Protein AF-A0A9J6GP60-F1 (afdb_monomer_lite)

Secondary structure (DSSP, 8-state):
-----EEEEEESS-TTTBT-EEEESSPPPGGGS-TTT-EEESEEEE-TTS-EEEHHHHHHTEETTEEEPTTT--EEETTTPEEEE--GGGGGGS-BPPP--------------

Structure (mmCIF, N/CA/C/O backbone):
data_AF-A0A9J6GP60-F1
#
_entry.id   AF-A0A9J6GP60-F1
#
loop_
_atom_site.group_PDB
_atom_site.id
_atom_site.type_symbol
_atom_site.label_atom_id
_atom_site.label_alt_id
_atom_site.label_comp_id
_atom_site.label_asym_id
_atom_site.label_entity_id
_atom_site.label_seq_id
_atom_site.pdbx_PDB_ins_code
_atom_site.Cartn_x
_atom_site.Cartn_y
_atom_site.Cartn_z
_atom_site.occupancy
_atom_site.B_iso_or_equiv
_atom_site.auth_seq_id
_atom_site.auth_comp_id
_atom_site.auth_asym_id
_atom_site.auth_atom_id
_atom_site.pdbx_PDB_model_num
ATOM 1 N N . MET A 1 1 ? -20.010 -17.196 23.205 1.00 42.19 1 MET A N 1
ATOM 2 C CA . MET A 1 1 ? -19.354 -17.023 21.891 1.00 42.19 1 MET A CA 1
ATOM 3 C C . MET A 1 1 ? -18.171 -16.097 22.102 1.00 42.19 1 MET A C 1
ATOM 5 O O . MET A 1 1 ? -18.392 -14.974 22.534 1.00 42.19 1 MET A O 1
ATOM 9 N N . SER A 1 2 ? -16.935 -16.571 21.925 1.00 53.59 2 SER A N 1
ATOM 10 C CA . SER A 1 2 ? -15.769 -15.681 22.010 1.00 53.59 2 SER A CA 1
ATOM 11 C C . SER A 1 2 ? -15.900 -14.644 20.899 1.00 53.59 2 SER A C 1
ATOM 13 O O . SER A 1 2 ? -16.073 -15.021 19.741 1.00 53.59 2 SER A O 1
ATOM 15 N N . ALA A 1 3 ? -15.900 -13.355 21.237 1.00 61.28 3 ALA A N 1
ATOM 16 C CA . ALA A 1 3 ? -15.878 -12.319 20.219 1.00 61.28 3 ALA A CA 1
ATOM 17 C C . ALA A 1 3 ? -14.571 -12.492 19.439 1.00 61.28 3 ALA A C 1
ATOM 19 O O . ALA A 1 3 ? -13.496 -12.276 19.999 1.00 61.28 3 ALA A O 1
ATOM 20 N N . SER A 1 4 ? -14.623 -12.878 18.169 1.00 74.75 4 SER A N 1
ATOM 21 C CA . SER A 1 4 ? -13.435 -12.876 17.315 1.00 74.75 4 SER A CA 1
ATOM 22 C C . SER A 1 4 ? -12.876 -11.448 17.248 1.00 74.75 4 SER A C 1
ATOM 24 O O . SER A 1 4 ? -13.630 -10.477 17.250 1.00 74.75 4 SER A O 1
ATOM 26 N N . SER A 1 5 ? -11.556 -11.285 17.321 1.00 83.38 5 SER A N 1
ATOM 27 C CA . SER A 1 5 ? -10.881 -10.011 17.027 1.00 83.38 5 SER A CA 1
ATOM 28 C C . SER A 1 5 ? -9.871 -10.226 15.933 1.00 83.38 5 SER A C 1
ATOM 30 O O . SER A 1 5 ? -9.252 -11.285 15.852 1.00 83.38 5 SER A O 1
ATOM 32 N N . TYR A 1 6 ? -9.665 -9.179 15.154 1.00 89.62 6 TYR A N 1
ATOM 33 C CA . TYR A 1 6 ? -8.656 -9.138 14.116 1.00 89.62 6 TYR A CA 1
ATOM 34 C C . TYR A 1 6 ? -7.503 -8.262 14.587 1.00 89.62 6 TYR A C 1
ATOM 36 O O . TYR A 1 6 ? -7.731 -7.153 15.067 1.00 89.62 6 TYR A O 1
ATOM 44 N N . GLN A 1 7 ? -6.275 -8.759 14.479 1.00 91.81 7 GLN A N 1
ATOM 45 C CA . GLN A 1 7 ? -5.093 -8.044 14.942 1.00 91.81 7 GLN A CA 1
ATOM 46 C C . GLN A 1 7 ? -4.342 -7.449 13.755 1.00 91.81 7 GLN A C 1
ATOM 48 O O . GLN A 1 7 ? -3.922 -8.170 12.853 1.00 91.81 7 GLN A O 1
ATOM 53 N N . TYR A 1 8 ? -4.131 -6.136 13.784 1.00 92.69 8 TYR A N 1
ATOM 54 C CA . TYR A 1 8 ? -3.396 -5.410 12.748 1.00 92.69 8 TYR A CA 1
ATOM 55 C C . TYR A 1 8 ? -2.329 -4.517 13.363 1.00 92.69 8 TYR A C 1
ATOM 57 O O . TYR A 1 8 ? -2.388 -4.184 14.542 1.00 92.69 8 TYR A O 1
ATOM 65 N N . ARG A 1 9 ? -1.354 -4.100 12.557 1.00 94.69 9 ARG A N 1
ATOM 66 C CA . ARG A 1 9 ? -0.392 -3.054 12.916 1.00 94.69 9 ARG A CA 1
ATOM 67 C C . ARG A 1 9 ? -0.519 -1.909 11.925 1.00 94.69 9 ARG A C 1
ATOM 69 O O . ARG A 1 9 ? -0.505 -2.146 10.716 1.00 94.69 9 ARG A O 1
ATOM 76 N N . LEU A 1 10 ? -0.642 -0.693 12.444 1.00 92.88 10 LEU A N 1
ATOM 77 C CA . LEU A 1 10 ? -0.751 0.519 11.638 1.00 92.88 10 LEU A CA 1
ATOM 78 C C . LEU A 1 10 ? 0.624 1.170 11.437 1.00 92.88 10 LEU A C 1
ATOM 80 O O . LEU A 1 10 ? 1.521 1.005 12.266 1.00 92.88 10 LEU A O 1
ATOM 84 N N . LEU A 1 11 ? 0.788 1.923 10.349 1.00 93.50 11 LEU A N 1
ATOM 85 C CA . LEU A 1 11 ? 1.982 2.735 10.095 1.00 93.50 11 LEU A CA 1
ATOM 86 C C . LEU A 1 11 ? 1.612 4.053 9.407 1.00 93.50 11 LEU A C 1
ATOM 88 O O . LEU A 1 11 ? 0.868 4.038 8.437 1.00 93.50 11 LEU A O 1
ATOM 92 N N . GLY A 1 12 ? 2.154 5.176 9.870 1.00 91.06 12 GLY A N 1
ATOM 93 C CA . GLY A 1 12 ? 2.001 6.509 9.272 1.00 91.06 12 GLY A CA 1
ATOM 94 C C . GLY A 1 12 ? 0.853 7.344 9.847 1.00 91.06 12 GLY A C 1
ATOM 95 O O . GLY A 1 12 ? 0.885 8.558 9.746 1.00 91.06 12 GLY A O 1
ATOM 96 N N . PHE A 1 13 ? -0.125 6.732 10.520 1.00 89.06 13 PHE A N 1
ATOM 97 C CA . PHE A 1 13 ? -1.299 7.459 11.022 1.00 89.06 13 PHE A CA 1
ATOM 98 C C . PHE A 1 13 ? -1.010 8.338 12.245 1.00 89.06 13 PHE A C 1
ATOM 100 O O . PHE A 1 13 ? -1.498 9.460 12.321 1.00 89.06 13 PHE A O 1
ATOM 107 N N . SER A 1 14 ? -0.239 7.831 13.209 1.00 88.19 14 SER A N 1
ATOM 108 C CA . SER A 1 14 ? 0.278 8.615 14.334 1.00 88.19 14 SER A CA 1
ATOM 109 C C . SER A 1 14 ? 1.491 7.904 14.952 1.00 88.19 14 SER A C 1
ATOM 111 O O . SER A 1 14 ? 1.549 6.667 14.915 1.00 88.19 14 SER A O 1
ATOM 113 N N . PRO A 1 15 ? 2.464 8.629 15.530 1.00 88.25 15 PRO A N 1
ATOM 114 C CA . PRO A 1 15 ? 3.615 8.021 16.203 1.00 88.25 15 PRO A CA 1
ATOM 115 C C . PRO A 1 15 ? 3.232 7.018 17.300 1.00 88.25 15 PRO A C 1
ATOM 117 O O . PRO A 1 15 ? 3.896 5.997 17.465 1.00 88.25 15 PRO A O 1
ATOM 120 N N . GLU A 1 16 ? 2.136 7.270 18.013 1.00 87.31 16 GLU A N 1
ATOM 121 C CA . GLU A 1 16 ? 1.658 6.458 19.136 1.00 87.31 16 GLU A CA 1
ATOM 122 C C . GLU A 1 16 ? 1.077 5.118 18.673 1.00 87.31 16 GLU A C 1
ATOM 124 O O . GLU A 1 16 ? 1.160 4.127 19.399 1.00 87.31 16 GLU A O 1
ATOM 129 N N . LEU A 1 17 ? 0.492 5.079 17.471 1.00 84.62 17 LEU A N 1
ATOM 130 C CA . LEU A 1 17 ? -0.118 3.882 16.888 1.00 84.62 17 LEU A CA 1
ATOM 131 C C . LEU A 1 17 ? 0.841 3.089 15.997 1.00 84.62 17 LEU A C 1
ATOM 133 O O . LEU A 1 17 ? 0.592 1.912 15.724 1.00 84.62 17 LEU A O 1
ATOM 137 N N . ASN A 1 18 ? 1.935 3.704 15.547 1.00 89.75 18 ASN A N 1
ATOM 138 C CA . ASN A 1 18 ? 2.896 3.068 14.657 1.00 89.75 18 ASN A CA 1
ATOM 139 C C . ASN A 1 18 ? 3.428 1.756 15.250 1.00 89.75 18 ASN A C 1
ATOM 141 O O . ASN A 1 18 ? 3.934 1.715 16.370 1.00 89.75 18 ASN A O 1
ATOM 145 N N . TRP A 1 19 ? 3.315 0.676 14.472 1.00 84.94 19 TRP A N 1
ATOM 146 C CA . TRP A 1 19 ? 3.753 -0.686 14.809 1.00 84.94 19 TRP A CA 1
ATOM 147 C C . TRP A 1 19 ? 3.062 -1.332 16.012 1.00 84.94 19 TRP A C 1
ATOM 149 O O . TRP A 1 19 ? 3.328 -2.504 16.302 1.00 84.94 19 TRP A O 1
ATOM 159 N N . ARG A 1 20 ? 2.142 -0.633 16.683 1.00 86.12 20 ARG A N 1
ATOM 160 C CA . ARG A 1 20 ? 1.393 -1.205 17.797 1.00 86.12 20 ARG A CA 1
ATOM 161 C C . ARG A 1 20 ? 0.300 -2.137 17.276 1.00 86.12 20 ARG A C 1
ATOM 163 O O . ARG A 1 20 ? -0.391 -1.794 16.313 1.00 86.12 20 ARG A O 1
ATOM 170 N N . PRO A 1 21 ? 0.141 -3.326 17.879 1.00 87.94 21 PRO A N 1
ATOM 171 C CA . PRO A 1 21 ? -0.968 -4.199 17.549 1.00 87.94 21 PRO A CA 1
ATOM 172 C C . PRO A 1 21 ? -2.285 -3.561 18.001 1.00 87.94 21 PRO A C 1
ATOM 174 O O . PRO A 1 21 ? -2.425 -3.144 19.148 1.00 87.94 21 PRO A O 1
ATOM 177 N N . LEU A 1 22 ? -3.256 -3.517 17.097 1.00 87.62 22 LEU A N 1
ATOM 178 C CA . LEU A 1 22 ? -4.613 -3.050 17.335 1.00 87.62 22 LEU A CA 1
ATOM 179 C C . LEU A 1 22 ? -5.583 -4.201 17.106 1.00 87.62 22 LEU A C 1
ATOM 181 O O . LEU A 1 22 ? -5.550 -4.849 16.059 1.00 87.62 22 LEU A O 1
ATOM 185 N N . SER A 1 23 ? -6.437 -4.440 18.099 1.00 90.00 23 SER A N 1
ATOM 186 C CA . SER A 1 23 ? -7.517 -5.420 18.015 1.00 90.00 23 SER A CA 1
ATOM 187 C C . SER A 1 23 ? -8.770 -4.738 17.494 1.00 90.00 23 SER A C 1
ATOM 189 O O . SER A 1 23 ? -9.312 -3.851 18.151 1.00 90.00 23 SER A O 1
ATOM 191 N N . LEU A 1 24 ? -9.234 -5.154 16.325 1.00 87.75 24 LEU A N 1
ATOM 192 C CA . LEU A 1 24 ? -10.437 -4.634 15.692 1.00 87.75 24 LEU A CA 1
ATOM 193 C C . LEU A 1 24 ? -11.596 -5.613 15.853 1.00 87.75 24 LEU A C 1
ATOM 195 O O . LEU A 1 24 ? -11.401 -6.832 15.889 1.00 87.75 24 LEU A O 1
ATOM 199 N N . VAL A 1 25 ? -12.804 -5.061 15.947 1.00 88.44 25 VAL A N 1
ATOM 200 C CA . VAL A 1 25 ? -14.058 -5.830 15.992 1.00 88.44 25 VAL A CA 1
ATOM 201 C C . VAL A 1 25 ? -14.373 -6.431 14.619 1.00 88.44 25 VAL A C 1
ATOM 203 O O . VAL A 1 25 ? -14.846 -7.560 14.536 1.00 88.44 25 VAL A O 1
ATOM 206 N N . SER A 1 26 ? -14.032 -5.706 13.554 1.00 87.50 26 SER A N 1
ATOM 207 C CA . SER A 1 26 ? -14.237 -6.109 12.160 1.00 87.50 26 SER A CA 1
ATOM 208 C C . SER A 1 26 ? -12.905 -6.165 11.410 1.00 87.50 26 SER A C 1
ATOM 210 O O . SER A 1 26 ? -11.978 -5.427 11.765 1.00 87.50 26 SER A O 1
ATOM 212 N N . PRO A 1 27 ? -12.779 -7.014 10.374 1.00 90.00 27 PRO A N 1
ATOM 213 C CA . PRO A 1 27 ? -11.545 -7.111 9.614 1.00 90.00 27 PRO A CA 1
ATOM 214 C C . PRO A 1 27 ? -11.298 -5.841 8.796 1.00 90.00 27 PRO A C 1
ATOM 216 O O . PRO A 1 27 ? -12.229 -5.196 8.310 1.00 90.00 27 PRO A O 1
ATOM 219 N N . MET A 1 28 ? -10.025 -5.507 8.597 1.00 89.81 28 MET A N 1
ATOM 220 C CA . MET A 1 28 ? -9.630 -4.474 7.643 1.00 89.81 28 MET A CA 1
ATOM 221 C C . MET A 1 28 ? -9.897 -4.949 6.209 1.00 89.81 28 MET A C 1
ATOM 223 O O . MET A 1 28 ? -9.628 -6.113 5.900 1.00 89.81 28 MET A O 1
ATOM 227 N N . PRO A 1 29 ? -10.361 -4.062 5.308 1.00 88.69 29 PRO A N 1
ATOM 228 C CA . PRO A 1 29 ? -10.455 -4.390 3.893 1.00 88.69 29 PRO A CA 1
ATOM 229 C C . PRO A 1 29 ? -9.084 -4.829 3.347 1.00 88.69 29 PRO A C 1
ATOM 231 O O . PRO A 1 29 ? -8.096 -4.143 3.624 1.00 88.69 29 PRO A O 1
ATOM 234 N N . PRO A 1 30 ? -8.996 -5.900 2.534 1.00 88.44 30 PRO A N 1
ATOM 235 C CA . PRO A 1 30 ? -7.733 -6.341 1.932 1.00 88.44 30 PRO A CA 1
ATOM 236 C C . PRO A 1 30 ? -6.993 -5.225 1.182 1.00 88.44 30 PRO A C 1
ATOM 238 O O . PRO A 1 30 ? -5.782 -5.098 1.307 1.00 88.44 30 PRO A O 1
ATOM 241 N N . ALA A 1 31 ? -7.734 -4.320 0.531 1.00 88.00 31 ALA A N 1
ATOM 242 C CA . ALA A 1 31 ? -7.212 -3.125 -0.143 1.00 88.00 31 ALA A CA 1
ATOM 243 C C . ALA A 1 31 ? -6.583 -2.064 0.795 1.00 88.00 31 ALA A C 1
ATOM 245 O O . ALA A 1 31 ? -6.286 -0.949 0.376 1.00 88.00 31 ALA A O 1
ATOM 246 N N . ARG A 1 32 ? -6.421 -2.362 2.087 1.00 91.44 32 ARG A N 1
ATOM 247 C CA . ARG A 1 32 ? -5.744 -1.515 3.081 1.00 91.44 32 ARG A CA 1
ATOM 248 C C . ARG A 1 32 ? -4.544 -2.205 3.717 1.00 91.44 32 ARG A C 1
ATOM 250 O O . ARG A 1 32 ? -3.880 -1.589 4.544 1.00 91.44 32 ARG A O 1
ATOM 257 N N . ILE A 1 33 ? -4.294 -3.466 3.376 1.00 94.62 33 ILE A N 1
ATOM 258 C CA . ILE A 1 33 ? -3.299 -4.311 4.023 1.00 94.62 33 ILE A CA 1
ATOM 259 C C . ILE A 1 33 ? -2.193 -4.606 3.015 1.00 94.62 33 ILE A C 1
ATOM 261 O O . ILE A 1 33 ? -2.455 -5.120 1.934 1.00 94.62 33 ILE A O 1
ATOM 265 N N . CYS A 1 34 ? -0.950 -4.307 3.384 1.00 97.25 34 CYS A N 1
ATOM 266 C CA . CYS A 1 34 ? 0.224 -4.679 2.607 1.00 97.25 34 CYS A CA 1
ATOM 267 C C . CYS A 1 34 ? 0.241 -6.193 2.381 1.00 97.25 34 CYS A C 1
ATOM 269 O O . CYS A 1 34 ? 0.324 -6.958 3.346 1.00 97.25 34 CYS A O 1
ATOM 271 N N . SER A 1 35 ? 0.234 -6.609 1.116 1.00 96.81 35 SER A N 1
ATOM 272 C CA . SER A 1 35 ? 0.182 -8.012 0.700 1.00 96.81 35 SER A CA 1
ATOM 273 C C . SER A 1 35 ? 1.417 -8.814 1.136 1.00 96.81 35 SER A C 1
ATOM 275 O O . SER A 1 35 ? 1.357 -10.034 1.208 1.00 96.81 35 SER A O 1
ATOM 277 N N . VAL A 1 36 ? 2.526 -8.139 1.471 1.00 96.75 36 VAL A N 1
ATOM 278 C CA . VAL A 1 36 ? 3.788 -8.780 1.883 1.00 96.75 36 VAL A CA 1
ATOM 279 C C . VAL A 1 36 ? 3.914 -8.916 3.398 1.00 96.75 36 VAL A C 1
ATOM 281 O O . VAL A 1 36 ? 4.297 -9.968 3.896 1.00 96.75 36 VAL A O 1
ATOM 284 N N . CYS A 1 37 ? 3.644 -7.848 4.155 1.00 95.56 37 CYS A N 1
ATOM 285 C CA . CYS A 1 37 ? 3.949 -7.811 5.593 1.00 95.56 37 CYS A CA 1
ATOM 286 C C . CYS A 1 37 ? 2.722 -7.673 6.502 1.00 95.56 37 CYS A C 1
ATOM 288 O O . CYS A 1 37 ? 2.873 -7.648 7.725 1.00 95.56 37 CYS A O 1
ATOM 290 N N . GLY A 1 38 ? 1.520 -7.541 5.936 1.00 94.81 38 GLY A N 1
ATOM 291 C CA . GLY A 1 38 ? 0.275 -7.422 6.697 1.00 94.81 38 GLY A CA 1
ATOM 292 C C . GLY A 1 38 ? 0.089 -6.089 7.432 1.00 94.81 38 GLY A C 1
ATOM 293 O O . GLY A 1 38 ? -0.885 -5.928 8.167 1.00 94.81 38 GLY A O 1
ATOM 294 N N . LEU A 1 39 ? 1.003 -5.124 7.267 1.00 95.31 39 LEU A N 1
ATOM 295 C CA . LEU A 1 39 ? 0.819 -3.775 7.804 1.00 95.31 39 LEU A CA 1
ATOM 296 C C . LEU A 1 39 ? -0.350 -3.083 7.119 1.00 95.31 39 LEU A C 1
ATOM 298 O O . LEU A 1 39 ? -0.555 -3.245 5.921 1.00 95.31 39 LEU A O 1
ATOM 302 N N . VAL A 1 40 ? -1.037 -2.232 7.866 1.00 94.88 40 VAL A N 1
ATOM 303 C CA . VAL A 1 40 ? -1.994 -1.270 7.327 1.00 94.88 40 VAL A CA 1
ATOM 304 C C . VAL A 1 40 ? -1.299 0.090 7.301 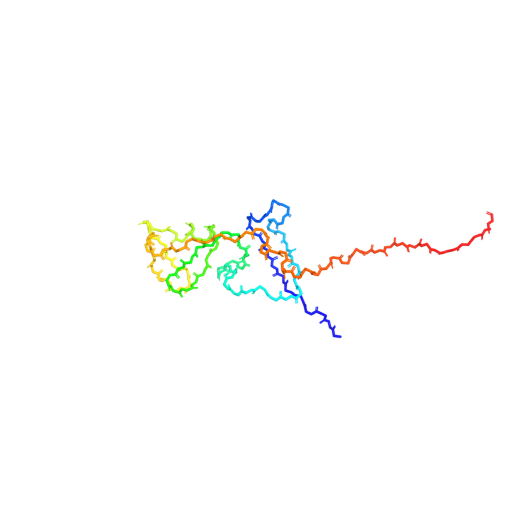1.00 94.88 40 VAL A C 1
ATOM 306 O O . VAL A 1 40 ? -1.246 0.771 8.331 1.00 94.88 40 VAL A O 1
ATOM 309 N N . PRO A 1 41 ? -0.681 0.483 6.178 1.00 95.12 41 PRO A N 1
ATOM 310 C CA . PRO A 1 41 ? -0.002 1.763 6.090 1.00 95.12 41 PRO A CA 1
ATOM 311 C C . PRO A 1 41 ? -0.994 2.889 5.768 1.00 95.12 41 PRO A C 1
ATOM 313 O O . PRO A 1 41 ? -2.050 2.677 5.166 1.00 95.12 41 PRO A O 1
ATOM 316 N N . GLN A 1 42 ? -0.633 4.106 6.153 1.00 94.88 42 GLN A N 1
ATOM 317 C CA . GLN A 1 42 ? -1.325 5.319 5.745 1.00 94.88 42 GLN A CA 1
ATOM 318 C C . GLN A 1 42 ? -1.149 5.540 4.244 1.00 94.88 42 GLN A C 1
ATOM 320 O O . GLN A 1 42 ? -2.125 5.811 3.552 1.00 94.88 42 GLN A O 1
ATOM 325 N N . THR A 1 43 ? 0.075 5.352 3.750 1.00 94.88 43 THR A N 1
ATOM 326 C CA . THR A 1 43 ? 0.441 5.506 2.343 1.00 94.88 43 THR A CA 1
ATOM 327 C C . THR A 1 43 ? 0.732 4.148 1.713 1.00 94.88 43 THR A C 1
ATOM 329 O O . THR A 1 43 ? 1.457 3.318 2.265 1.00 94.88 43 THR A O 1
ATOM 332 N N . THR A 1 44 ? 0.146 3.920 0.547 1.00 95.62 44 THR A N 1
ATOM 333 C CA . THR A 1 44 ? 0.124 2.640 -0.164 1.00 95.62 44 THR A CA 1
ATOM 334 C C . THR A 1 44 ? 0.637 2.807 -1.584 1.00 95.62 44 THR A C 1
ATOM 336 O O . THR A 1 44 ? 0.338 3.812 -2.221 1.00 95.62 44 THR A O 1
ATOM 339 N N . CYS A 1 45 ? 1.390 1.816 -2.051 1.00 96.25 45 CYS A N 1
ATOM 340 C CA . CYS A 1 45 ? 1.898 1.671 -3.413 1.00 96.25 45 CYS A CA 1
ATOM 341 C C . CYS A 1 45 ? 1.111 0.522 -4.063 1.00 96.25 45 CYS A C 1
ATOM 343 O O . CYS A 1 45 ? 1.198 -0.617 -3.599 1.00 96.25 45 CYS A O 1
ATOM 345 N N . TYR A 1 46 ? 0.272 0.841 -5.051 1.00 96.62 46 TYR A N 1
ATOM 346 C CA . TYR A 1 46 ? -0.523 -0.123 -5.818 1.00 96.62 46 TYR A CA 1
ATOM 347 C C . TYR A 1 46 ? 0.213 -0.491 -7.099 1.00 96.62 46 TYR A C 1
ATOM 349 O O . TYR A 1 46 ? 0.673 0.394 -7.820 1.00 96.62 46 TYR A O 1
ATOM 357 N N . LEU A 1 47 ? 0.283 -1.792 -7.366 1.00 96.50 47 LEU A N 1
ATOM 358 C CA . LEU A 1 47 ? 0.883 -2.370 -8.565 1.00 96.50 47 LEU A CA 1
ATOM 359 C C . LEU A 1 47 ? -0.209 -2.802 -9.555 1.00 96.50 47 LEU A C 1
ATOM 361 O O . LEU A 1 47 ? -1.356 -3.024 -9.153 1.00 96.50 47 LEU A O 1
ATOM 365 N N . LEU A 1 48 ? 0.142 -2.957 -10.835 1.00 95.00 48 LEU A N 1
ATOM 366 C CA . LEU A 1 48 ? -0.802 -3.339 -11.896 1.00 95.00 48 LEU A CA 1
ATOM 367 C C . LEU A 1 48 ? -1.403 -4.733 -11.695 1.00 95.00 48 LEU A C 1
ATOM 369 O O . 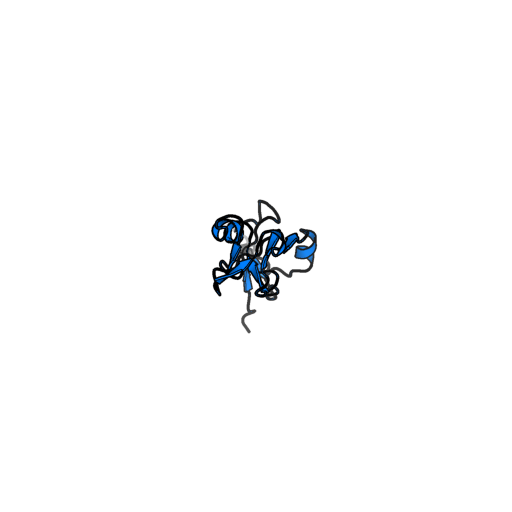LEU A 1 48 ? -2.589 -4.932 -11.958 1.00 95.00 48 LEU A O 1
ATOM 373 N N . CYS A 1 49 ? -0.638 -5.663 -11.124 1.00 95.25 49 CYS A N 1
ATOM 374 C CA . CYS A 1 49 ? -1.130 -6.967 -10.675 1.00 95.25 49 CYS A CA 1
ATOM 375 C C . CYS A 1 49 ? -2.207 -6.904 -9.570 1.00 95.25 49 CYS A C 1
ATOM 377 O O . CYS A 1 49 ? -2.769 -7.929 -9.188 1.00 95.25 49 CYS A O 1
ATOM 379 N N . GLY A 1 50 ? -2.512 -5.718 -9.032 1.00 94.38 50 GLY A N 1
ATOM 380 C CA . GLY A 1 50 ? -3.525 -5.5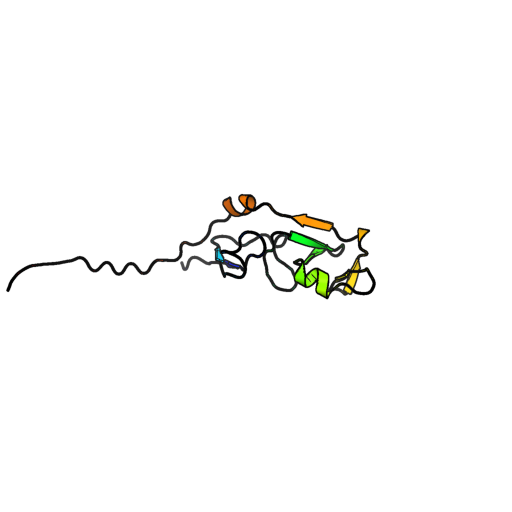07 -7.997 1.00 94.38 50 GLY A CA 1
ATOM 381 C C . GLY A 1 50 ? -3.012 -5.699 -6.569 1.00 94.38 50 GLY A C 1
ATOM 382 O O . GLY A 1 50 ? -3.750 -5.451 -5.612 1.00 94.38 50 GLY A O 1
ATOM 383 N N . HIS A 1 51 ? -1.748 -6.094 -6.400 1.00 96.50 51 HIS A N 1
ATOM 384 C CA . HIS A 1 51 ? -1.108 -6.156 -5.093 1.00 96.50 51 HIS A CA 1
ATOM 385 C C . HIS A 1 51 ? -0.790 -4.758 -4.555 1.00 96.50 51 HIS A C 1
ATOM 387 O O . HIS A 1 51 ? -0.443 -3.830 -5.287 1.00 96.50 51 HIS A O 1
ATOM 393 N N . LEU A 1 52 ? -0.894 -4.624 -3.233 1.00 96.31 52 LEU A N 1
ATOM 394 C CA . LEU A 1 52 ? -0.634 -3.383 -2.517 1.00 96.31 52 LEU A CA 1
ATOM 395 C C . LEU A 1 52 ? 0.540 -3.580 -1.571 1.00 96.31 52 LEU A C 1
ATOM 397 O O . LEU A 1 52 ? 0.562 -4.509 -0.761 1.00 96.31 52 LEU A O 1
ATOM 401 N N . LEU A 1 53 ? 1.488 -2.650 -1.608 1.00 97.44 53 LEU A N 1
ATOM 402 C CA . LEU A 1 53 ? 2.650 -2.630 -0.731 1.00 97.44 53 LEU A CA 1
ATOM 403 C C . LEU A 1 53 ? 2.627 -1.394 0.175 1.00 97.44 53 LEU A C 1
ATOM 405 O O . LEU A 1 53 ? 2.204 -0.306 -0.220 1.00 97.44 53 LEU A O 1
ATOM 409 N N . CYS A 1 54 ? 3.123 -1.541 1.406 1.00 96.50 54 CYS A N 1
ATOM 410 C CA . CYS A 1 54 ? 3.525 -0.375 2.191 1.00 96.50 54 CYS A CA 1
ATOM 411 C C . CYS A 1 54 ? 4.799 0.238 1.600 1.00 96.50 54 CYS A C 1
ATOM 413 O O . CYS A 1 54 ? 5.567 -0.453 0.930 1.00 96.50 54 CYS A O 1
ATOM 415 N N . GLU A 1 55 ? 5.056 1.509 1.901 1.00 95.19 55 GLU A N 1
ATOM 416 C CA . GLU A 1 55 ? 6.206 2.252 1.368 1.00 95.19 55 GLU A CA 1
ATOM 417 C C . GLU A 1 55 ? 7.539 1.501 1.533 1.00 95.19 55 GLU A C 1
ATOM 419 O O . GLU A 1 55 ? 8.272 1.321 0.564 1.00 95.19 55 GLU A O 1
ATOM 424 N N . ARG A 1 56 ? 7.807 0.951 2.726 1.00 95.31 56 ARG A N 1
ATOM 425 C CA . ARG A 1 56 ? 9.027 0.171 2.997 1.00 95.31 56 ARG A CA 1
ATOM 426 C C . ARG A 1 56 ? 9.142 -1.083 2.123 1.00 95.31 56 ARG A C 1
ATOM 428 O O . ARG A 1 56 ? 10.246 -1.443 1.723 1.00 95.31 56 ARG A O 1
ATOM 435 N N . CYS A 1 57 ? 8.036 -1.786 1.876 1.00 97.12 57 CYS A N 1
ATOM 436 C CA . CYS A 1 57 ? 8.034 -2.964 1.007 1.00 97.12 57 CYS A CA 1
ATOM 437 C C . CYS A 1 57 ? 8.204 -2.554 -0.459 1.00 97.12 57 CYS A C 1
ATOM 439 O O . CYS A 1 57 ? 9.030 -3.142 -1.141 1.00 97.12 57 CYS A O 1
ATOM 441 N N . CYS A 1 58 ? 7.505 -1.508 -0.906 1.00 96.62 58 CYS A N 1
ATOM 442 C CA . CYS A 1 58 ? 7.618 -0.980 -2.266 1.00 96.62 58 CYS A CA 1
ATOM 443 C C . CYS A 1 58 ? 9.063 -0.542 -2.571 1.00 96.62 58 CYS A C 1
ATOM 445 O O . CYS A 1 58 ? 9.631 -0.973 -3.565 1.00 96.62 58 CYS A O 1
ATOM 447 N N . GLN A 1 59 ? 9.717 0.195 -1.664 1.00 95.75 59 GLN A N 1
ATOM 448 C CA . GLN A 1 59 ? 11.125 0.599 -1.808 1.00 95.75 59 GLN A CA 1
ATOM 449 C C . GLN A 1 59 ? 12.094 -0.587 -1.901 1.00 95.75 59 GLN A C 1
ATOM 451 O O . GLN A 1 59 ? 13.051 -0.533 -2.663 1.00 95.75 59 GLN A O 1
ATOM 456 N N . ARG A 1 60 ? 11.856 -1.670 -1.152 1.00 96.75 60 ARG A N 1
ATOM 457 C CA . ARG A 1 60 ? 12.689 -2.886 -1.219 1.00 96.75 60 ARG A CA 1
ATOM 458 C C . ARG A 1 60 ? 12.523 -3.663 -2.521 1.00 96.75 60 ARG A C 1
ATOM 460 O O . ARG A 1 60 ? 13.420 -4.411 -2.884 1.00 96.75 60 ARG A O 1
ATOM 467 N N . CYS A 1 61 ? 11.381 -3.503 -3.176 1.00 96.75 61 CYS A N 1
ATOM 468 C CA . CYS A 1 61 ? 11.064 -4.118 -4.458 1.00 96.75 61 CYS A CA 1
ATOM 469 C C . CYS A 1 61 ? 11.528 -3.277 -5.654 1.00 96.75 61 CYS A C 1
ATOM 471 O O . CYS A 1 61 ? 11.351 -3.705 -6.793 1.00 96.75 61 CYS A O 1
ATOM 473 N N . ARG A 1 62 ? 12.097 -2.087 -5.416 1.00 95.81 62 ARG A N 1
ATOM 474 C CA . ARG A 1 62 ? 12.614 -1.231 -6.483 1.00 95.81 62 ARG A CA 1
ATOM 475 C C . ARG A 1 62 ? 13.951 -1.749 -7.001 1.00 95.81 62 ARG A C 1
ATOM 477 O O . ARG A 1 62 ? 14.893 -1.901 -6.227 1.00 95.81 62 ARG A O 1
ATOM 484 N N . VAL A 1 63 ? 14.026 -1.960 -8.310 1.00 94.12 63 VAL A N 1
ATOM 485 C CA . VAL A 1 63 ? 15.225 -2.362 -9.052 1.00 94.12 63 VAL A CA 1
ATOM 486 C C . VAL A 1 63 ? 15.267 -1.536 -10.335 1.00 94.12 63 VAL A C 1
ATOM 488 O O . VAL A 1 63 ? 14.292 -1.514 -11.079 1.00 94.12 63 VAL A O 1
ATOM 491 N N . ASP A 1 64 ? 16.364 -0.810 -10.561 1.00 92.56 64 ASP A N 1
ATOM 492 C CA . ASP A 1 64 ? 16.627 -0.040 -11.789 1.00 92.56 64 ASP A CA 1
ATOM 493 C C . ASP A 1 64 ? 15.476 0.879 -12.259 1.00 92.56 64 ASP A C 1
ATOM 495 O O . ASP A 1 64 ? 15.208 1.015 -13.449 1.00 92.56 64 ASP A O 1
ATOM 499 N N . GLY A 1 65 ? 14.782 1.530 -11.319 1.00 90.31 65 GLY A N 1
ATOM 500 C CA . GLY A 1 65 ? 13.686 2.467 -11.621 1.00 90.31 65 GLY A CA 1
ATOM 501 C C . GLY A 1 65 ? 12.313 1.818 -11.838 1.00 90.31 65 GLY A C 1
ATOM 502 O O . GLY A 1 65 ? 11.333 2.526 -12.044 1.00 90.31 65 GLY A O 1
ATOM 503 N N . ALA A 1 66 ? 12.208 0.495 -11.724 1.00 95.38 66 ALA A N 1
ATOM 504 C CA . ALA A 1 66 ? 10.940 -0.228 -11.711 1.00 95.38 66 ALA A CA 1
ATOM 505 C C . ALA A 1 66 ? 10.690 -0.872 -10.341 1.00 95.38 66 ALA A C 1
ATOM 507 O O . ALA A 1 66 ? 11.614 -1.098 -9.560 1.00 95.38 66 ALA A O 1
ATOM 508 N N . VAL A 1 67 ? 9.434 -1.174 -10.032 1.00 97.31 67 VAL A N 1
ATOM 509 C CA . VAL A 1 67 ? 9.032 -2.012 -8.901 1.00 97.31 67 VAL A CA 1
ATOM 510 C C . VAL A 1 67 ? 8.704 -3.401 -9.430 1.00 97.31 67 VAL A C 1
ATOM 512 O O . VAL A 1 67 ? 7.810 -3.552 -10.257 1.00 97.31 67 VAL A O 1
ATOM 515 N N . VAL A 1 68 ? 9.392 -4.420 -8.919 1.00 97.50 68 VAL A N 1
ATOM 516 C CA . VAL A 1 68 ? 9.066 -5.822 -9.208 1.00 97.50 68 VAL A CA 1
ATOM 517 C C . VAL A 1 68 ? 8.194 -6.359 -8.082 1.00 97.50 68 VAL A C 1
ATOM 519 O O . VAL A 1 68 ? 8.613 -6.403 -6.921 1.00 97.50 68 VAL A O 1
ATOM 522 N N . CYS A 1 69 ? 6.970 -6.766 -8.406 1.00 97.00 69 CYS A N 1
ATOM 523 C CA . CYS A 1 69 ? 6.059 -7.345 -7.436 1.00 97.00 69 CYS A CA 1
ATOM 524 C C . CYS A 1 69 ? 6.678 -8.616 -6.829 1.00 97.00 69 CYS A C 1
ATOM 526 O O . CYS A 1 69 ? 7.014 -9.553 -7.552 1.00 97.00 69 CYS A O 1
ATOM 528 N N . PRO A 1 70 ? 6.802 -8.715 -5.498 1.00 96.75 70 PRO A N 1
ATOM 529 C CA . PRO A 1 70 ? 7.458 -9.859 -4.870 1.00 96.75 70 PRO A CA 1
ATOM 530 C C . PRO A 1 70 ? 6.578 -11.117 -4.823 1.00 96.75 70 PRO A C 1
ATOM 532 O O . PRO A 1 70 ? 7.032 -12.147 -4.332 1.00 96.75 70 PRO A O 1
ATOM 535 N N . LEU A 1 71 ? 5.315 -11.030 -5.255 1.00 96.62 71 LEU A N 1
ATOM 536 C CA . LEU A 1 71 ? 4.342 -12.124 -5.175 1.00 96.62 71 LEU A CA 1
ATOM 537 C C . LEU A 1 71 ? 4.181 -12.863 -6.507 1.00 96.62 71 LEU A C 1
ATOM 539 O O . LEU A 1 71 ? 4.033 -14.082 -6.505 1.00 96.62 71 LEU A O 1
ATOM 543 N N . ASP A 1 72 ? 4.241 -12.145 -7.627 1.00 97.19 72 ASP A N 1
ATOM 544 C CA . ASP A 1 72 ? 4.029 -12.685 -8.978 1.00 97.19 72 ASP A CA 1
ATOM 545 C C . ASP A 1 72 ? 5.090 -12.232 -9.997 1.00 97.19 72 ASP A C 1
ATOM 547 O O . ASP A 1 72 ? 5.052 -12.663 -11.145 1.00 97.19 72 ASP A O 1
ATOM 551 N N . SER A 1 73 ? 6.084 -11.441 -9.574 1.00 96.38 73 SER A N 1
ATOM 552 C CA . SER A 1 73 ? 7.154 -10.896 -10.426 1.00 96.38 73 SER A CA 1
ATOM 553 C C . SER A 1 73 ? 6.679 -9.949 -11.532 1.00 96.38 73 SER A C 1
ATOM 555 O O . SER A 1 73 ? 7.450 -9.665 -12.448 1.00 96.38 73 SER A O 1
ATOM 557 N N . ASP A 1 74 ? 5.450 -9.429 -11.441 1.00 96.81 74 ASP A N 1
ATOM 558 C CA . ASP A 1 74 ? 4.972 -8.390 -12.352 1.00 96.81 74 ASP A CA 1
ATOM 559 C C . ASP A 1 74 ? 5.806 -7.109 -12.199 1.00 96.81 74 ASP A C 1
ATOM 561 O O . ASP A 1 74 ? 6.161 -6.713 -11.083 1.00 96.81 74 ASP A O 1
ATOM 565 N N . VAL A 1 75 ? 6.149 -6.470 -13.317 1.00 96.94 75 VAL A N 1
ATOM 566 C CA . VAL A 1 75 ? 7.058 -5.316 -13.345 1.00 96.94 75 VAL A CA 1
ATOM 567 C C . VAL A 1 75 ? 6.247 -4.055 -13.599 1.00 96.94 75 VAL A C 1
ATOM 569 O O . VAL A 1 75 ? 5.588 -3.932 -14.624 1.00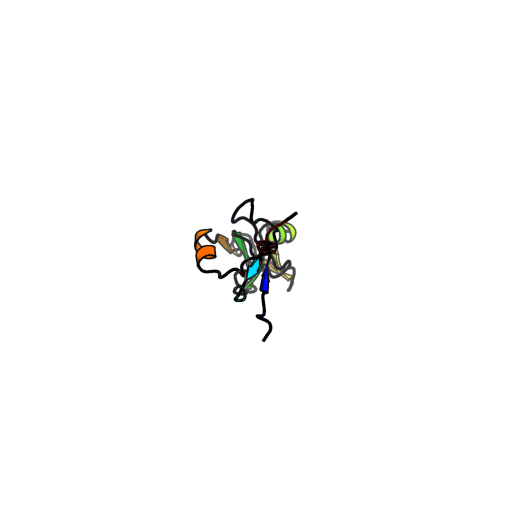 96.94 75 VAL A O 1
ATOM 572 N N . CYS A 1 76 ? 6.323 -3.104 -12.674 1.00 95.94 76 CYS A N 1
ATOM 573 C CA . CYS A 1 76 ? 5.680 -1.799 -12.782 1.00 95.94 76 CYS A CA 1
ATOM 574 C C . CYS A 1 76 ? 6.753 -0.714 -12.905 1.00 95.94 76 CYS A C 1
ATOM 576 O O . CYS A 1 76 ? 7.618 -0.603 -12.034 1.00 95.94 76 CYS A O 1
ATOM 578 N N . THR A 1 77 ? 6.708 0.104 -13.952 1.00 95.56 77 THR A N 1
ATOM 579 C CA . THR A 1 77 ? 7.508 1.336 -14.021 1.00 95.56 77 THR A CA 1
ATOM 580 C C . THR A 1 77 ? 6.985 2.373 -13.024 1.00 95.56 77 THR A C 1
ATOM 582 O O . THR A 1 77 ? 5.939 2.182 -12.405 1.00 95.56 77 THR A O 1
ATOM 585 N N . ASP A 1 78 ? 7.694 3.488 -12.846 1.00 91.50 78 ASP A N 1
ATOM 586 C CA . ASP A 1 78 ? 7.219 4.560 -11.962 1.00 91.50 78 ASP A CA 1
ATOM 587 C C . ASP A 1 78 ? 5.847 5.122 -12.366 1.00 91.50 78 ASP A C 1
ATOM 589 O O . ASP A 1 78 ? 5.061 5.468 -11.484 1.00 91.50 78 ASP A O 1
ATOM 593 N N . ASP A 1 79 ? 5.532 5.138 -13.664 1.00 93.25 79 ASP A N 1
ATOM 594 C CA . ASP A 1 79 ? 4.233 5.587 -14.178 1.00 93.25 79 ASP A CA 1
ATOM 595 C C . ASP A 1 79 ? 3.108 4.567 -13.921 1.00 93.25 79 ASP A C 1
ATOM 597 O O . ASP A 1 79 ? 1.935 4.935 -13.825 1.00 93.25 79 ASP A O 1
ATOM 601 N N . ASP A 1 80 ? 3.458 3.289 -13.754 1.00 95.00 80 ASP A N 1
ATOM 602 C CA . ASP A 1 80 ? 2.513 2.203 -13.475 1.00 95.00 80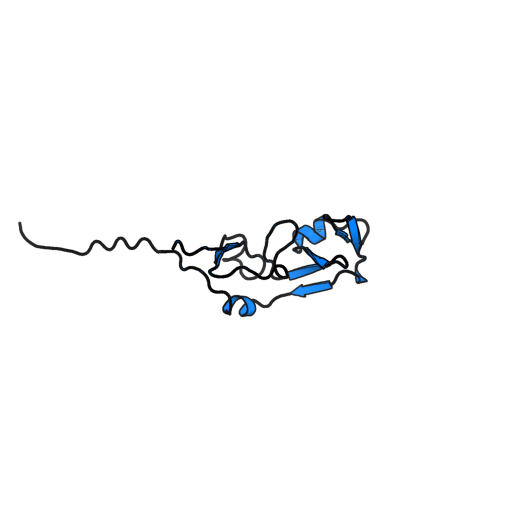 ASP A CA 1
ATOM 603 C C . ASP A 1 80 ? 2.149 2.105 -11.982 1.00 95.00 80 ASP A C 1
ATOM 605 O O . ASP A 1 80 ? 1.140 1.496 -11.610 1.00 95.00 80 ASP A O 1
ATOM 609 N N . VAL A 1 81 ? 2.971 2.689 -11.103 1.00 94.94 81 VAL A N 1
ATOM 610 C CA . VAL A 1 81 ? 2.780 2.631 -9.650 1.00 94.94 81 VAL A CA 1
ATOM 611 C C . VAL A 1 81 ? 1.868 3.759 -9.184 1.00 94.94 81 VAL A C 1
ATOM 613 O O . VAL A 1 81 ? 2.220 4.938 -9.206 1.00 94.94 81 VAL A O 1
ATOM 616 N N . LEU A 1 82 ? 0.715 3.396 -8.622 1.00 95.94 82 LEU A N 1
ATOM 617 C CA . LEU A 1 82 ? -0.194 4.371 -8.029 1.00 95.94 82 LEU A CA 1
ATOM 618 C C . LEU A 1 82 ? 0.039 4.508 -6.522 1.00 95.94 82 LEU A C 1
ATOM 620 O O . LEU A 1 82 ? -0.164 3.567 -5.752 1.00 95.94 82 LEU A O 1
ATOM 624 N N . TRP A 1 83 ? 0.362 5.721 -6.078 1.00 95.38 83 TRP A N 1
ATOM 625 C CA . TRP A 1 83 ? 0.437 6.057 -4.659 1.00 95.38 83 TRP A CA 1
ATOM 626 C C . TRP A 1 83 ? -0.902 6.582 -4.137 1.00 95.38 83 TRP A C 1
ATOM 628 O O . TRP A 1 83 ? -1.498 7.487 -4.722 1.00 95.38 83 TRP A O 1
ATOM 638 N N . ARG A 1 84 ? -1.379 6.050 -3.005 1.00 94.00 84 ARG A N 1
ATOM 639 C CA . ARG A 1 84 ? -2.526 6.624 -2.279 1.00 94.00 84 ARG A CA 1
ATOM 640 C C . ARG A 1 84 ? -2.262 6.740 -0.794 1.00 94.00 84 ARG A C 1
ATOM 642 O O . ARG A 1 84 ? -1.788 5.788 -0.173 1.00 94.00 84 ARG A O 1
ATOM 649 N N . SER A 1 85 ? -2.698 7.860 -0.232 1.00 92.62 85 SER A N 1
ATOM 650 C CA . SER A 1 85 ? -2.691 8.115 1.203 1.00 92.62 85 SER A CA 1
ATOM 651 C C . SER A 1 85 ? -4.107 8.089 1.756 1.00 92.62 85 SER A C 1
ATOM 653 O O . SER A 1 85 ? -5.035 8.649 1.171 1.00 92.62 85 SER A O 1
ATOM 655 N N . PHE A 1 86 ? -4.273 7.450 2.905 1.00 86.50 86 PHE A N 1
ATOM 656 C CA . PHE A 1 86 ? -5.530 7.401 3.623 1.00 86.50 86 PHE A CA 1
ATOM 657 C C . PHE A 1 86 ? -5.480 8.346 4.823 1.00 86.50 86 PHE A C 1
ATOM 659 O O . PHE A 1 86 ? -4.622 8.181 5.690 1.00 86.50 86 PHE A O 1
ATOM 666 N N . PRO A 1 87 ? -6.398 9.316 4.910 1.00 85.50 87 PRO A N 1
ATOM 667 C CA . PRO A 1 87 ? -6.382 10.300 5.983 1.00 85.50 87 PRO A CA 1
ATOM 668 C C . PRO A 1 87 ? -6.698 9.629 7.332 1.00 85.50 87 PRO A C 1
ATOM 670 O O . PRO A 1 87 ? -7.379 8.595 7.366 1.00 85.50 87 PRO A O 1
ATOM 673 N N . VAL A 1 88 ? -6.182 10.179 8.436 1.00 83.06 88 VAL A N 1
ATOM 674 C CA . VAL A 1 88 ? -6.304 9.601 9.794 1.00 83.06 88 VAL A CA 1
ATOM 675 C C . VAL A 1 88 ? -7.764 9.456 10.209 1.00 83.06 88 VAL A C 1
ATOM 677 O O . VAL A 1 88 ? -8.148 8.470 10.833 1.00 83.06 88 VAL A O 1
ATOM 680 N N . GLU A 1 89 ? -8.606 10.371 9.749 1.00 83.31 89 GLU A N 1
ATOM 681 C CA . GLU A 1 89 ? -10.055 10.386 9.899 1.00 83.31 89 GLU A CA 1
ATOM 682 C C . GLU A 1 89 ? -10.699 9.106 9.354 1.00 83.31 89 GLU A C 1
ATOM 684 O O . GLU A 1 89 ? -11.747 8.685 9.841 1.00 83.31 89 GLU A O 1
ATOM 689 N N . SER A 1 90 ? -10.058 8.415 8.403 1.00 79.19 90 SER A N 1
ATOM 690 C CA . SER A 1 90 ? -10.520 7.108 7.915 1.00 79.19 90 SER A CA 1
ATOM 691 C C . SER A 1 90 ? -10.521 6.039 9.008 1.00 79.19 90 SER A C 1
ATOM 693 O O . SER A 1 90 ? -11.272 5.071 8.904 1.00 79.19 90 SER A O 1
ATOM 695 N N . LEU A 1 91 ? -9.690 6.189 10.047 1.00 79.69 91 LEU A N 1
ATOM 696 C CA . LEU A 1 91 ? -9.644 5.264 11.177 1.00 79.69 91 LEU A CA 1
ATOM 697 C C . LEU A 1 91 ? -10.826 5.448 12.136 1.00 79.69 91 LEU A C 1
ATOM 699 O O . LEU A 1 91 ? -11.145 4.521 12.868 1.00 79.69 91 LEU A O 1
ATOM 703 N N . THR A 1 92 ? -11.518 6.593 12.118 1.00 72.75 92 THR A N 1
ATOM 704 C CA . THR A 1 92 ? -12.647 6.867 13.038 1.00 72.75 92 THR A CA 1
ATOM 705 C C . THR A 1 92 ? -13.816 5.901 12.859 1.00 72.75 92 THR A C 1
ATOM 707 O O . THR A 1 92 ? -14.577 5.657 13.790 1.00 72.75 92 THR A O 1
ATOM 710 N N . ARG A 1 93 ? -13.945 5.315 11.664 1.00 75.56 93 ARG A N 1
ATOM 711 C CA . ARG A 1 93 ? -14.973 4.319 11.338 1.00 75.56 93 ARG A CA 1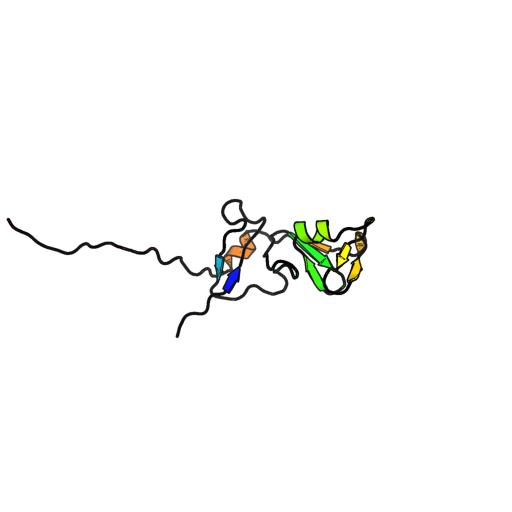
ATOM 712 C C . ARG A 1 93 ? -14.594 2.907 11.785 1.00 75.56 93 ARG A C 1
ATOM 714 O O . ARG A 1 93 ? -15.409 1.994 11.676 1.00 75.56 93 ARG A O 1
ATOM 721 N N . ILE A 1 94 ? -13.362 2.710 12.251 1.00 80.25 94 ILE A N 1
ATOM 722 C CA . ILE A 1 94 ? -12.856 1.411 12.671 1.00 80.25 94 ILE A CA 1
ATOM 723 C C . ILE A 1 94 ? -13.191 1.200 14.146 1.00 80.25 94 ILE A C 1
ATOM 725 O O . ILE A 1 94 ? -12.708 1.909 15.026 1.00 80.25 94 ILE A O 1
ATOM 729 N N . GLN A 1 95 ? -13.985 0.169 14.422 1.00 80.69 95 GLN A N 1
ATOM 730 C CA . GLN A 1 95 ? -14.268 -0.254 15.787 1.00 80.69 95 GLN A CA 1
ATOM 731 C C . GLN A 1 95 ? -13.079 -1.033 16.354 1.00 80.69 95 GLN A C 1
ATOM 733 O O . GLN A 1 95 ? -12.756 -2.135 15.898 1.00 80.69 95 GLN A O 1
ATOM 738 N N . VAL A 1 96 ? -12.441 -0.462 17.373 1.00 81.25 96 VAL A N 1
ATOM 739 C CA . VAL A 1 96 ? -11.408 -1.126 18.172 1.00 81.25 96 VAL A CA 1
ATOM 740 C C . VAL A 1 96 ? -12.058 -1.876 19.330 1.00 81.25 96 VAL A C 1
ATOM 742 O O . VAL A 1 96 ? -13.014 -1.393 19.938 1.00 81.25 96 VAL A O 1
ATOM 745 N N . LYS A 1 97 ? -11.537 -3.052 19.675 1.00 78.75 97 LYS A N 1
ATOM 746 C CA . LYS A 1 97 ? -11.850 -3.650 20.970 1.00 78.75 97 LYS A CA 1
ATOM 747 C C . LYS A 1 97 ? -11.142 -2.837 22.043 1.00 78.75 97 LYS A C 1
ATOM 749 O O . LYS A 1 97 ? -9.922 -2.680 21.988 1.00 78.75 97 LYS A O 1
ATOM 754 N N . GLY A 1 98 ? -11.907 -2.329 23.007 1.00 70.00 98 GLY A N 1
ATOM 755 C CA . GLY A 1 98 ? -11.334 -1.729 24.204 1.00 70.00 98 GLY A CA 1
ATOM 756 C C . GLY A 1 98 ? -10.401 -2.737 24.867 1.00 70.00 98 GLY A C 1
ATOM 757 O O . GLY A 1 98 ? -10.768 -3.900 25.038 1.00 70.00 98 GLY A O 1
ATOM 758 N N . ALA A 1 99 ? -9.186 -2.310 25.206 1.00 57.31 99 ALA A N 1
ATOM 759 C CA . ALA A 1 99 ? -8.373 -3.079 26.131 1.00 57.31 99 ALA A CA 1
ATOM 760 C C . ALA A 1 99 ? -9.161 -3.143 27.443 1.00 57.31 99 ALA A C 1
ATOM 762 O O . ALA A 1 99 ? -9.461 -2.096 28.024 1.00 57.31 99 ALA A O 1
ATOM 763 N N . GLN A 1 100 ? -9.548 -4.346 27.868 1.00 49.31 100 GLN A N 1
ATOM 764 C CA . GLN A 1 100 ? -10.056 -4.564 29.214 1.00 49.31 100 GLN A CA 1
ATOM 765 C C . GLN A 1 100 ? -8.967 -4.026 30.150 1.00 49.31 100 GLN A C 1
ATOM 767 O O . GLN A 1 100 ? -7.872 -4.580 30.211 1.00 49.31 100 GLN A O 1
ATOM 772 N N . LYS A 1 101 ? -9.204 -2.880 30.794 1.00 42.88 101 LYS A N 1
ATOM 773 C CA . LYS A 1 101 ? -8.387 -2.507 31.944 1.00 42.88 101 LYS A CA 1
ATOM 774 C C . LYS A 1 101 ? -8.775 -3.519 33.005 1.00 42.88 101 LYS A C 1
ATOM 776 O O . LYS A 1 101 ? -9.957 -3.581 33.343 1.00 42.88 101 LYS A O 1
ATOM 781 N N . ASP A 1 102 ? -7.826 -4.322 33.468 1.00 39.00 102 ASP A N 1
ATOM 782 C CA . ASP A 1 102 ? -8.009 -5.138 34.662 1.00 39.00 102 ASP A CA 1
ATOM 783 C C . ASP A 1 102 ? -8.324 -4.180 35.814 1.00 39.00 102 ASP A C 1
ATOM 785 O O . ASP A 1 102 ? -7.449 -3.571 36.428 1.00 39.00 102 ASP A O 1
ATOM 789 N N . GLY A 1 103 ? -9.617 -3.941 36.018 1.00 40.62 103 GLY A N 1
ATOM 790 C CA . GLY A 1 103 ? -10.140 -3.190 37.134 1.00 40.62 103 GLY A CA 1
ATOM 791 C C . GLY A 1 103 ? -10.036 -4.075 38.355 1.00 40.62 103 GLY A C 1
ATOM 792 O O . GLY A 1 103 ? -10.981 -4.788 38.667 1.00 40.62 103 GLY A O 1
ATOM 793 N N . ASN A 1 104 ? -8.897 -4.026 39.042 1.00 38.97 104 ASN A N 1
ATOM 794 C CA . ASN A 1 104 ? -8.878 -4.366 40.454 1.00 38.97 104 ASN A CA 1
ATOM 795 C C . ASN A 1 104 ? -9.214 -3.099 41.247 1.00 38.97 104 ASN A C 1
ATOM 797 O O . ASN A 1 104 ? -8.330 -2.388 41.719 1.00 38.97 104 ASN A O 1
ATOM 801 N N . VAL A 1 105 ? -10.504 -2.781 41.318 1.00 45.88 105 VAL A N 1
ATOM 802 C CA . VAL A 1 105 ? -11.057 -2.019 42.438 1.00 45.88 105 VAL A CA 1
ATOM 803 C C . VAL A 1 105 ? -11.662 -3.048 43.379 1.00 45.88 105 VAL A C 1
ATOM 805 O O . VAL A 1 105 ? -12.814 -3.441 43.225 1.00 45.88 105 VAL A O 1
ATOM 808 N N . ASP A 1 106 ? -10.849 -3.525 44.317 1.00 39.16 106 ASP A N 1
ATOM 809 C CA . ASP A 1 106 ? -11.370 -4.151 45.526 1.00 39.16 106 ASP A CA 1
ATOM 810 C C . ASP A 1 106 ? -11.751 -3.019 46.486 1.00 39.16 106 ASP A C 1
ATOM 812 O O . ASP A 1 106 ? -10.938 -2.516 47.257 1.00 39.16 106 ASP A O 1
ATOM 816 N N . GLU A 1 107 ? -12.984 -2.536 46.350 1.00 47.84 107 GLU A N 1
ATOM 817 C CA . GLU A 1 107 ? -13.646 -1.753 47.387 1.00 47.84 107 GLU A CA 1
ATOM 818 C C . GLU A 1 107 ? -14.871 -2.539 47.850 1.00 47.84 107 GLU A C 1
ATOM 820 O O . GLU A 1 107 ? -15.919 -2.504 47.207 1.00 47.84 107 GLU A O 1
ATOM 825 N N . SER A 1 108 ? -14.701 -3.293 48.939 1.00 43.16 108 SER A N 1
ATOM 826 C CA . SER A 1 108 ? -15.713 -3.766 49.902 1.00 43.16 108 SER A CA 1
ATOM 827 C C . SER A 1 108 ? -14.975 -4.645 50.927 1.00 43.16 108 SER A C 1
ATOM 829 O O . SER A 1 108 ? -14.292 -5.573 50.537 1.00 43.16 108 SER A O 1
ATOM 831 N N . MET A 1 109 ? -15.059 -4.512 52.248 1.00 38.19 109 MET A N 1
ATOM 832 C CA . MET A 1 109 ? -15.915 -3.719 53.119 1.00 38.19 109 MET A CA 1
ATOM 833 C C . MET A 1 109 ? -15.473 -4.020 54.574 1.00 38.19 109 MET A C 1
ATOM 835 O O . MET A 1 109 ? -15.154 -5.161 54.895 1.00 38.19 109 MET A O 1
ATOM 839 N N . ASN A 1 110 ? -15.633 -3.033 55.460 1.00 35.00 110 ASN A N 1
ATOM 840 C CA . ASN A 1 110 ? -16.099 -3.183 56.850 1.00 35.00 110 ASN A CA 1
ATOM 841 C C . ASN A 1 110 ? -15.103 -3.319 58.039 1.00 35.00 110 ASN A C 1
ATOM 843 O O . ASN A 1 110 ? -14.425 -4.318 58.229 1.00 35.00 110 ASN A O 1
ATOM 847 N N . THR A 1 111 ? -15.148 -2.261 58.862 1.00 37.03 111 THR A N 1
ATOM 848 C CA . THR A 1 111 ? -15.113 -2.121 60.338 1.00 37.03 111 THR A CA 1
ATOM 849 C C . THR A 1 111 ? -14.393 -3.106 61.289 1.00 37.03 111 THR A C 1
ATOM 851 O O . THR A 1 111 ? -14.574 -4.316 61.266 1.00 37.03 111 THR A O 1
ATOM 854 N N . LEU A 1 112 ? -13.764 -2.456 62.289 1.00 36.19 112 LEU A N 1
ATOM 855 C CA . LEU A 1 112 ? -13.522 -2.845 63.694 1.00 36.19 112 LEU A CA 1
ATOM 856 C C . LEU A 1 112 ? -12.396 -3.848 64.013 1.00 36.19 112 LEU A C 1
ATOM 858 O O . LEU A 1 112 ? -12.619 -5.054 64.108 1.00 36.19 112 LEU A O 1
ATOM 862 N N . ARG A 1 113 ? -11.237 -3.301 64.411 1.00 38.53 113 ARG A N 1
ATOM 863 C CA . ARG A 1 113 ? -10.709 -3.386 65.788 1.00 38.53 113 ARG A CA 1
ATOM 864 C C . ARG A 1 113 ? -9.679 -2.296 66.056 1.00 38.53 113 ARG A C 1
ATOM 866 O O . ARG A 1 113 ? -8.924 -1.975 65.116 1.00 38.53 113 ARG A O 1
#

Organism: Haemaphysalis longicornis (NCBI:txid44386)

InterPro domains:
  IPR001841 Zinc finger, RING-type [PS50089] (34-73)
  IPR013083 Zinc finger, RING/FYVE/PHD-type [G3DSA:3.30.40.10] (18-112)

Radius of gyration: 20.53 Å; chains: 1; bounding box: 36×27×80 Å

Sequence (113 aa):
MSASSYQYRLLGFSPELNWRPLSLVSPMPPARICSVCGLVPQTTCYLLCGHLLCERCCQRCRVDGAVVCPLDSDVCTDDDVLWRSFPVESLTRIQVKGAQKDGNVDESMNTLR

pLDDT: mean 83.69, std 18.56, range [35.0, 97.5]

Foldseek 3Di:
DPQDWDWAQEEDLDPVRHRDIFTFSDDDDQLQAQPPPRHRYQKWKAAPVRGIHDPVQQVVQDDPQWGQDPPPRDIGHPVRIDMDGHHSVVCVPIHTDDDPPPPPPPDDDDDDD